Protein AF-A0A3B8I441-F1 (afdb_monomer_lite)

pLDDT: mean 81.87, std 16.79, range [40.25, 98.25]

Foldseek 3Di:
DVVVCVVVLVVVVVPPPDDPVLVVQLVVLLVVLVVQAFDDDDPVVLVVQLVQQLVLCVVLVADPSNLLSVLCVRSPDGVVSLVSSVVRDDSVCSNSSSVVSSVVSVVSVVVVVVVVVVVVVVVVVVVVVVVVVVVVPPDDDPDDPPDDD

Sequence (149 aa):
RHLEQQPERFKKVLKIKMSDAQIDAMTEVLFEKLEQGLVRLSTLDRMDVEEALVDWLYDQEVEEPEDVADNLIDYGFTVEDLEKIASQTPKEHMPGMVQWISQMLTTEKLVGEIEDASSRISNLVLSIKSYTHMDQAPEKVKTDVHTGL

Secondary structure (DSSP, 8-state):
-GGGSHHHHHHHHHH----HHHHHHHHHHHHHHHHH------HHHHHHHHHHHHHHHHHTT-SSHHHHHHHHHHTT--HHHHHHHHTTS-GGGHHHHHHHHHHHHHHHHHHHHHHHHHHHHHHHHHHHHHHHHHTTSPP-------S--

Structure (mmCIF, N/CA/C/O backbone):
data_AF-A0A3B8I441-F1
#
_entry.id   AF-A0A3B8I441-F1
#
loop_
_atom_site.group_PDB
_atom_site.id
_atom_site.type_symbol
_atom_site.label_atom_id
_atom_site.label_alt_id
_atom_site.label_comp_id
_atom_site.label_asym_id
_atom_site.label_entity_id
_atom_site.label_seq_id
_atom_site.pdbx_PDB_ins_code
_atom_site.Cartn_x
_atom_site.Cartn_y
_atom_site.Cartn_z
_atom_site.occupancy
_atom_site.B_iso_or_equiv
_atom_site.auth_seq_id
_atom_site.auth_comp_id
_atom_site.auth_asym_id
_atom_site.auth_atom_id
_atom_site.pdbx_PDB_model_num
ATOM 1 N N . ARG A 1 1 ? -3.530 22.901 -7.008 1.00 47.28 1 ARG A N 1
ATOM 2 C CA . ARG A 1 1 ? -2.325 23.246 -6.212 1.00 47.28 1 ARG A CA 1
ATOM 3 C C . ARG A 1 1 ? -2.106 22.150 -5.171 1.00 47.28 1 ARG A C 1
ATOM 5 O O . ARG A 1 1 ? -2.647 22.227 -4.083 1.00 47.28 1 ARG A O 1
ATOM 12 N N . HIS A 1 2 ? -1.360 21.105 -5.524 1.00 40.25 2 HIS A N 1
ATOM 13 C CA . HIS A 1 2 ? -1.132 19.934 -4.663 1.00 40.25 2 HIS A CA 1
ATOM 14 C C . HIS A 1 2 ? -0.264 20.256 -3.421 1.00 40.25 2 HIS A C 1
ATOM 16 O O . HIS A 1 2 ? -0.384 19.623 -2.379 1.00 40.25 2 HIS A O 1
ATOM 22 N N . LEU A 1 3 ? 0.546 21.320 -3.496 1.00 42.84 3 LEU A N 1
ATOM 23 C CA . LEU A 1 3 ? 1.447 21.757 -2.423 1.00 42.84 3 LEU A CA 1
ATOM 24 C C . LEU A 1 3 ? 0.760 22.477 -1.243 1.00 42.84 3 LEU A C 1
ATOM 26 O O . LEU A 1 3 ? 1.344 22.550 -0.169 1.00 42.84 3 LEU A O 1
ATOM 30 N N . GLU A 1 4 ? -0.465 22.993 -1.397 1.00 47.34 4 GLU A N 1
ATOM 31 C CA . GLU A 1 4 ? -1.150 23.747 -0.324 1.00 47.34 4 GLU A CA 1
ATOM 32 C C . GLU A 1 4 ? -1.794 22.846 0.742 1.00 47.34 4 GLU A C 1
ATOM 34 O O . GLU A 1 4 ? -2.020 23.293 1.862 1.00 47.34 4 GLU A O 1
ATOM 39 N N . GLN A 1 5 ? -2.044 21.570 0.427 1.00 51.41 5 GLN A N 1
ATOM 40 C CA . GLN A 1 5 ? -2.640 20.595 1.356 1.00 51.41 5 GLN A CA 1
ATOM 41 C C . GLN A 1 5 ? -1.595 19.745 2.103 1.00 51.41 5 GLN A C 1
ATOM 43 O O . GLN A 1 5 ? -1.932 19.015 3.037 1.00 51.41 5 GLN A O 1
ATOM 48 N N . GLN A 1 6 ? -0.315 19.873 1.736 1.00 53.84 6 GLN A N 1
ATOM 49 C CA . GLN A 1 6 ? 0.816 19.174 2.360 1.00 53.84 6 GLN A CA 1
ATOM 50 C C . GLN A 1 6 ? 0.911 19.390 3.888 1.00 53.84 6 GLN A C 1
ATOM 52 O O . GLN A 1 6 ? 1.120 18.407 4.600 1.00 53.84 6 GLN A O 1
ATOM 57 N N . PRO A 1 7 ? 0.700 20.606 4.445 1.00 54.25 7 PRO A N 1
ATOM 58 C CA . PRO A 1 7 ? 0.829 20.822 5.889 1.00 54.25 7 PRO A CA 1
ATOM 59 C C . PRO A 1 7 ? -0.246 20.106 6.712 1.00 54.25 7 PRO A C 1
ATOM 61 O O . PRO A 1 7 ? 0.033 19.647 7.817 1.00 54.25 7 PRO A O 1
ATOM 64 N N . GLU A 1 8 ? -1.470 19.998 6.190 1.00 54.97 8 GLU A N 1
ATOM 65 C CA . GLU A 1 8 ? -2.572 19.336 6.896 1.00 54.97 8 GLU A CA 1
ATOM 66 C C . GLU A 1 8 ? -2.450 17.812 6.819 1.00 54.97 8 GLU A C 1
ATOM 68 O O . GLU A 1 8 ? -2.643 17.142 7.833 1.00 54.97 8 GLU A O 1
ATOM 73 N N . ARG A 1 9 ? -2.001 17.264 5.679 1.00 53.56 9 ARG A N 1
ATOM 74 C CA . ARG A 1 9 ? -1.636 15.841 5.574 1.00 53.56 9 ARG A CA 1
ATOM 75 C C . ARG A 1 9 ? -0.487 15.485 6.527 1.00 53.56 9 ARG A C 1
ATOM 77 O O . ARG A 1 9 ? -0.605 14.532 7.291 1.00 53.56 9 ARG A O 1
ATOM 84 N N . PHE A 1 10 ? 0.565 16.306 6.583 1.00 51.31 10 PHE A N 1
ATOM 85 C CA . PHE A 1 10 ? 1.699 16.111 7.495 1.00 51.31 10 PHE A CA 1
ATOM 86 C C . PHE A 1 10 ? 1.301 16.210 8.978 1.00 51.31 10 PHE A C 1
ATOM 88 O O . PHE A 1 10 ? 1.725 15.393 9.793 1.00 51.31 10 PHE A O 1
ATOM 95 N N . LYS A 1 11 ? 0.425 17.157 9.345 1.00 48.91 11 LYS A N 1
ATOM 96 C CA . LYS A 1 11 ? -0.146 17.229 10.703 1.00 48.91 11 LYS A CA 1
ATOM 97 C C . LYS A 1 11 ? -1.017 16.022 11.043 1.00 48.91 11 LYS A C 1
ATOM 99 O O . LYS A 1 11 ? -1.014 15.622 12.203 1.00 48.91 11 LYS A O 1
ATOM 104 N N . LYS A 1 12 ? -1.783 15.476 10.088 1.00 56.69 12 LYS A N 1
ATOM 105 C CA . LYS A 1 12 ? -2.616 14.277 10.293 1.00 56.69 12 LYS A CA 1
ATOM 106 C C . LYS A 1 12 ? -1.713 13.083 10.620 1.00 56.69 12 LYS A C 1
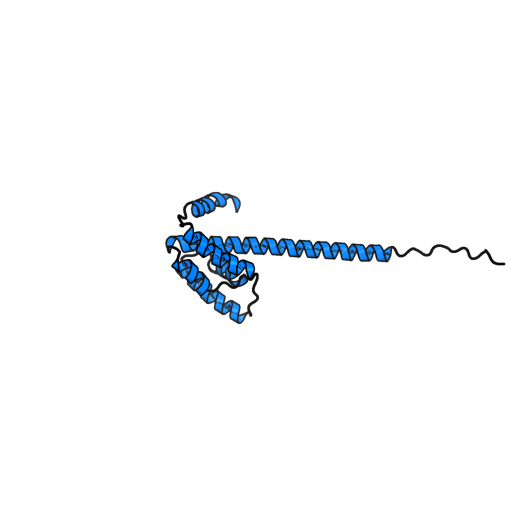ATOM 108 O O . LYS A 1 12 ? -1.945 12.440 11.633 1.00 56.69 12 LYS A O 1
ATOM 113 N N . VAL A 1 13 ? -0.613 12.905 9.879 1.00 55.91 13 VAL A N 1
ATOM 114 C CA . VAL A 1 13 ? 0.405 11.863 10.126 1.00 55.91 13 VAL A CA 1
ATOM 115 C C . VAL A 1 13 ? 1.126 12.050 11.469 1.00 55.91 13 VAL A C 1
ATOM 117 O O . VAL A 1 13 ? 1.179 11.118 12.258 1.00 55.91 13 VAL A O 1
ATOM 120 N N . LEU A 1 14 ? 1.600 13.258 11.804 1.00 54.53 14 LEU A N 1
ATOM 121 C CA . LEU A 1 14 ? 2.260 13.528 13.098 1.00 54.53 14 LEU A CA 1
ATOM 122 C C . LEU A 1 14 ? 1.340 13.376 14.323 1.00 54.53 14 LEU A C 1
ATOM 124 O O . LEU A 1 14 ? 1.822 13.274 15.451 1.00 54.53 14 LEU A O 1
ATOM 128 N N . LYS A 1 15 ? 0.017 13.430 14.127 1.00 54.03 15 LYS A N 1
ATOM 129 C CA . LYS A 1 15 ? -0.981 13.243 15.189 1.00 54.03 15 LYS A CA 1
ATOM 130 C C . LYS A 1 15 ? -1.391 11.786 15.382 1.00 54.03 15 LYS A C 1
ATOM 132 O O . LYS A 1 15 ? -2.028 11.504 16.397 1.00 54.03 15 LYS A O 1
ATOM 137 N N . ILE A 1 16 ? -1.045 10.890 14.457 1.00 62.91 16 ILE A N 1
ATOM 138 C CA . ILE A 1 16 ? -1.251 9.454 14.634 1.00 62.91 16 ILE A CA 1
ATOM 139 C C . ILE A 1 16 ? -0.294 9.004 15.741 1.00 62.91 16 ILE A C 1
ATOM 141 O O . ILE A 1 16 ? 0.918 8.924 15.555 1.00 62.91 16 ILE A O 1
ATOM 145 N N . LYS A 1 17 ? -0.841 8.774 16.937 1.00 60.78 17 LYS A N 1
ATOM 146 C CA . LYS A 1 17 ? -0.096 8.220 18.068 1.00 60.78 17 LYS A CA 1
ATOM 147 C C . LYS A 1 17 ? -0.108 6.704 17.960 1.00 60.78 17 LYS A C 1
ATOM 149 O O . LYS A 1 17 ? -0.857 6.036 18.663 1.00 60.78 17 LYS A O 1
ATOM 154 N N . MET A 1 18 ? 0.732 6.180 17.082 1.00 66.19 18 MET A N 1
ATOM 155 C CA . MET A 1 18 ? 1.036 4.756 17.068 1.00 66.19 18 MET A CA 1
ATOM 156 C C . MET A 1 18 ? 2.206 4.454 17.996 1.00 66.19 18 MET A C 1
ATOM 158 O O . MET A 1 18 ? 3.118 5.269 18.141 1.00 66.19 18 MET A O 1
ATOM 162 N N . SER A 1 19 ? 2.167 3.297 18.649 1.00 74.50 19 SER A N 1
ATOM 163 C CA . SER A 1 19 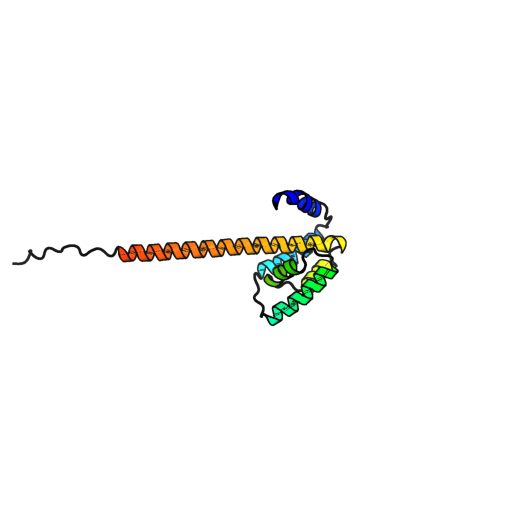? 3.337 2.772 19.346 1.00 74.50 19 SER A CA 1
ATOM 164 C C . SER A 1 19 ? 4.336 2.200 18.340 1.00 74.50 19 SER A C 1
ATOM 166 O O . SER A 1 19 ? 3.949 1.761 17.257 1.00 74.50 19 SER A O 1
ATOM 168 N N . ASP A 1 20 ? 5.613 2.162 18.716 1.00 74.38 20 ASP A N 1
ATOM 169 C CA . ASP A 1 20 ? 6.683 1.610 17.873 1.00 74.38 20 ASP A CA 1
ATOM 170 C C . ASP A 1 20 ? 6.354 0.182 17.406 1.00 74.38 20 ASP A C 1
ATOM 172 O O . ASP A 1 20 ? 6.484 -0.124 16.230 1.00 74.38 20 ASP A O 1
ATOM 176 N N . ALA A 1 21 ? 5.773 -0.647 18.280 1.00 73.19 21 ALA A N 1
ATOM 177 C CA . ALA A 1 21 ? 5.349 -2.004 17.931 1.00 73.19 21 ALA A CA 1
ATOM 178 C C . ALA A 1 21 ? 4.294 -2.051 16.806 1.00 73.19 21 ALA A C 1
ATOM 180 O O . ALA A 1 21 ? 4.279 -2.985 16.009 1.00 73.19 21 ALA A O 1
ATOM 181 N N . GLN A 1 22 ? 3.410 -1.053 16.728 1.00 73.25 22 GLN A N 1
ATOM 182 C CA . GLN A 1 22 ? 2.403 -0.967 15.665 1.00 73.25 22 GLN A CA 1
ATOM 183 C C . GLN A 1 22 ? 3.027 -0.527 14.341 1.00 73.25 22 GLN A C 1
ATOM 185 O O . GLN A 1 22 ? 2.605 -0.976 13.278 1.00 73.25 22 GLN A O 1
ATOM 190 N N . ILE A 1 23 ? 4.04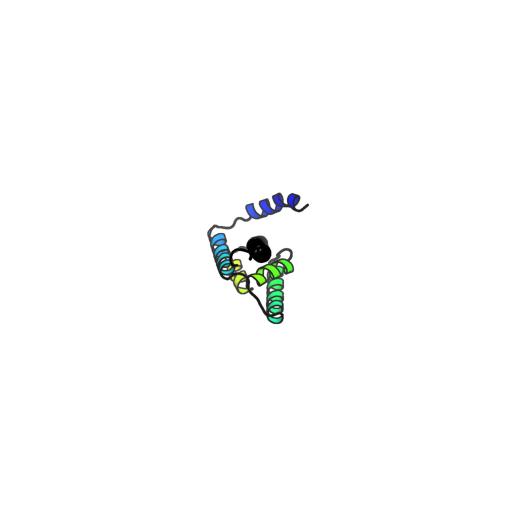0 0.340 14.406 1.00 79.00 23 ILE A N 1
ATOM 191 C CA . ILE A 1 23 ? 4.822 0.751 13.238 1.00 79.00 23 ILE A CA 1
ATOM 192 C C . ILE A 1 23 ? 5.645 -0.436 12.726 1.00 79.00 23 ILE A C 1
ATOM 194 O O . ILE A 1 23 ? 5.648 -0.699 11.525 1.00 79.00 23 ILE A O 1
ATOM 198 N N . ASP A 1 24 ? 6.278 -1.191 13.620 1.00 78.56 24 ASP A N 1
ATOM 199 C CA . ASP A 1 24 ? 7.087 -2.361 13.272 1.00 78.56 24 ASP A CA 1
ATOM 200 C C . ASP A 1 24 ? 6.236 -3.438 12.590 1.00 78.56 24 ASP A C 1
ATOM 202 O O . ASP A 1 24 ? 6.569 -3.888 11.499 1.00 78.56 24 ASP A O 1
ATOM 206 N N . ALA A 1 25 ? 5.079 -3.781 13.161 1.00 78.50 25 ALA A N 1
ATOM 207 C CA . ALA A 1 25 ? 4.176 -4.773 12.576 1.00 78.50 25 ALA A CA 1
ATOM 208 C C . ALA A 1 25 ? 3.659 -4.381 11.181 1.00 78.50 25 ALA A C 1
ATOM 210 O O . ALA A 1 25 ? 3.525 -5.221 10.291 1.00 78.50 25 ALA A O 1
ATOM 211 N N . MET A 1 26 ? 3.360 -3.097 10.985 1.00 83.75 26 MET A N 1
ATOM 212 C CA . MET A 1 26 ? 2.935 -2.560 9.694 1.00 83.75 26 MET A CA 1
ATOM 213 C C . MET A 1 26 ? 4.084 -2.577 8.677 1.00 83.75 26 MET A C 1
ATOM 215 O O . MET A 1 26 ? 3.891 -2.971 7.527 1.00 83.75 26 MET A O 1
ATOM 219 N N . THR A 1 27 ? 5.274 -2.132 9.087 1.00 85.19 27 THR A N 1
ATOM 220 C CA . THR A 1 27 ? 6.447 -2.084 8.207 1.00 85.19 27 THR A CA 1
ATOM 221 C C . THR A 1 27 ? 6.941 -3.475 7.836 1.00 85.19 27 THR A C 1
ATOM 223 O O . THR A 1 27 ? 7.393 -3.650 6.712 1.00 85.19 27 THR A O 1
ATOM 226 N N . GLU A 1 28 ? 6.774 -4.475 8.703 1.00 88.19 28 GLU A N 1
ATOM 227 C CA . GLU A 1 28 ? 7.047 -5.881 8.389 1.00 88.19 28 GLU A CA 1
ATOM 228 C C . GLU A 1 28 ? 6.237 -6.350 7.172 1.00 88.19 28 GLU A C 1
ATOM 230 O O . GLU A 1 28 ? 6.818 -6.828 6.200 1.00 88.19 28 GLU A O 1
ATOM 235 N N . VAL A 1 29 ? 4.913 -6.142 7.176 1.00 90.25 29 VAL A N 1
ATOM 236 C CA . VAL A 1 29 ? 4.048 -6.519 6.040 1.00 90.25 29 VAL A CA 1
ATOM 237 C C . VAL A 1 29 ? 4.382 -5.697 4.795 1.00 90.25 29 VAL A C 1
ATOM 239 O O . VAL A 1 29 ? 4.463 -6.243 3.697 1.00 90.25 29 VAL A O 1
ATOM 242 N N . LEU A 1 30 ? 4.610 -4.388 4.947 1.00 89.31 30 LEU A N 1
ATOM 243 C CA . LEU A 1 30 ? 4.986 -3.526 3.825 1.00 89.31 30 LEU A CA 1
ATOM 244 C C . LEU A 1 30 ? 6.293 -3.991 3.171 1.00 89.31 30 LEU A C 1
ATOM 246 O O . LEU A 1 30 ? 6.349 -4.100 1.949 1.00 89.31 30 LEU A O 1
ATOM 250 N N . PHE A 1 31 ? 7.336 -4.263 3.957 1.00 88.50 31 PHE A N 1
ATOM 251 C CA . PHE A 1 31 ? 8.625 -4.691 3.420 1.00 88.50 31 PHE A CA 1
ATOM 252 C C . PHE A 1 31 ? 8.551 -6.074 2.788 1.00 88.50 31 PHE A C 1
ATOM 254 O O . PHE A 1 31 ? 9.117 -6.255 1.716 1.00 88.50 31 PHE A O 1
ATOM 261 N N . GLU A 1 32 ? 7.789 -7.006 3.365 1.00 92.50 32 GLU A N 1
ATOM 262 C CA . GLU A 1 32 ? 7.533 -8.304 2.735 1.00 92.50 32 GLU A CA 1
ATOM 263 C C . GLU A 1 32 ? 6.939 -8.136 1.324 1.00 92.50 32 GLU A C 1
ATOM 265 O O . GLU A 1 32 ? 7.402 -8.763 0.370 1.00 92.50 32 GLU A O 1
ATOM 270 N N . LYS A 1 33 ? 5.953 -7.245 1.161 1.00 92.75 33 LYS A N 1
ATOM 271 C CA . LYS A 1 33 ? 5.318 -6.975 -0.141 1.00 92.75 33 LYS A CA 1
ATOM 272 C C . LYS A 1 33 ? 6.234 -6.215 -1.103 1.00 92.75 33 LYS A C 1
ATOM 274 O O . LYS A 1 33 ? 6.255 -6.516 -2.294 1.00 92.75 33 LYS A O 1
ATOM 279 N N . LEU A 1 34 ? 7.031 -5.269 -0.605 1.00 90.06 34 LEU A N 1
ATOM 280 C CA . LEU A 1 34 ? 8.028 -4.558 -1.415 1.00 90.06 34 LEU A CA 1
ATOM 281 C C . LEU A 1 34 ? 9.128 -5.501 -1.926 1.00 90.06 34 LEU A C 1
ATOM 283 O O . LEU A 1 34 ? 9.525 -5.395 -3.084 1.00 90.06 34 LEU A O 1
ATOM 287 N N . GLU A 1 35 ? 9.582 -6.452 -1.105 1.00 90.56 35 GLU A N 1
ATOM 288 C CA . GLU A 1 35 ? 10.569 -7.467 -1.502 1.00 90.56 35 GLU A CA 1
ATOM 289 C C . GLU A 1 35 ? 10.018 -8.450 -2.546 1.00 90.56 35 GLU A C 1
ATOM 291 O O . GLU A 1 35 ? 10.763 -8.900 -3.420 1.00 90.56 35 GLU A O 1
ATOM 296 N N . GLN A 1 36 ? 8.720 -8.769 -2.490 1.00 91.06 36 GLN A N 1
ATOM 297 C CA . GLN A 1 36 ? 8.039 -9.557 -3.527 1.00 91.06 36 GLN A CA 1
ATOM 298 C C . GLN A 1 36 ? 7.933 -8.790 -4.855 1.00 91.06 36 GLN A C 1
ATOM 300 O O . GLN A 1 36 ? 8.010 -9.399 -5.927 1.00 91.06 36 GLN A O 1
ATOM 305 N N . GLY A 1 37 ? 7.808 -7.463 -4.785 1.00 89.00 37 GLY A N 1
ATOM 306 C CA . GLY A 1 37 ? 7.714 -6.576 -5.938 1.00 89.00 37 GLY A CA 1
ATOM 307 C C . GLY A 1 37 ? 6.352 -6.631 -6.635 1.00 89.00 37 GLY A C 1
ATOM 308 O O . GLY A 1 37 ? 5.362 -7.122 -6.098 1.00 89.00 37 GLY A O 1
ATOM 309 N N . LEU A 1 38 ? 6.300 -6.093 -7.857 1.00 92.31 38 LEU A N 1
ATOM 310 C CA . LEU A 1 38 ? 5.055 -6.001 -8.620 1.00 92.31 38 LEU A CA 1
ATOM 311 C C . LEU A 1 38 ? 4.533 -7.381 -9.043 1.00 92.31 38 LEU A C 1
ATOM 313 O O . LEU A 1 38 ? 5.251 -8.179 -9.654 1.00 92.31 38 LEU A O 1
ATOM 317 N N . VAL A 1 39 ? 3.243 -7.617 -8.813 1.00 93.50 39 VAL A N 1
ATOM 318 C CA . VAL A 1 39 ? 2.547 -8.860 -9.158 1.00 93.50 39 VAL A CA 1
ATOM 319 C C . VAL A 1 39 ? 1.684 -8.658 -10.405 1.00 93.50 39 VAL A C 1
ATOM 321 O O . VAL A 1 39 ? 1.112 -7.596 -10.640 1.00 93.50 39 VAL A O 1
ATOM 324 N N . ARG A 1 40 ? 1.572 -9.697 -11.243 1.00 92.44 40 ARG A N 1
ATOM 325 C CA . ARG A 1 40 ? 0.626 -9.728 -12.369 1.00 92.44 40 ARG A CA 1
ATOM 326 C C . ARG A 1 40 ? -0.433 -10.795 -12.148 1.00 92.44 40 ARG A C 1
ATOM 328 O O . ARG A 1 40 ? -0.155 -11.981 -12.304 1.00 92.44 40 ARG A O 1
ATOM 335 N N . LEU A 1 41 ? -1.644 -10.349 -11.842 1.00 92.62 41 LEU A N 1
ATOM 336 C CA . LEU A 1 41 ? -2.835 -11.190 -11.777 1.00 92.62 41 LEU A CA 1
ATOM 337 C C . LEU A 1 41 ? -3.498 -11.315 -13.154 1.00 92.62 41 LEU A C 1
ATOM 339 O O . LEU A 1 41 ? -3.294 -10.478 -14.040 1.00 92.62 41 LEU A O 1
ATOM 343 N N . SER A 1 42 ? -4.300 -12.366 -13.339 1.00 96.19 42 SER A N 1
ATOM 344 C CA . SER A 1 42 ? -5.216 -12.417 -14.479 1.00 96.19 42 SER A CA 1
ATOM 345 C C . SER A 1 42 ? -6.307 -11.352 -14.320 1.00 96.19 42 SER A C 1
ATOM 347 O O . SER A 1 42 ? -6.547 -10.862 -13.220 1.00 96.19 42 SER A O 1
ATOM 349 N N . THR A 1 43 ? -6.983 -10.974 -15.409 1.00 95.44 43 THR A N 1
ATOM 350 C CA . THR A 1 43 ? -8.066 -9.977 -15.337 1.00 95.44 43 THR A CA 1
ATOM 351 C C . THR A 1 43 ? -9.180 -10.405 -14.384 1.00 95.44 43 THR A C 1
ATOM 353 O O . THR A 1 43 ? -9.690 -9.565 -13.659 1.00 95.44 43 THR A O 1
ATOM 356 N N . LEU A 1 44 ? -9.533 -11.695 -14.374 1.00 95.81 44 LEU A N 1
ATOM 357 C CA . LEU A 1 44 ? -10.586 -12.209 -13.502 1.00 95.81 44 LEU A CA 1
ATOM 358 C C . LEU A 1 44 ? -10.143 -12.175 -12.035 1.00 95.81 44 LEU A C 1
ATOM 360 O O . LEU A 1 44 ? -10.838 -11.592 -11.214 1.00 95.81 44 LEU A O 1
ATOM 364 N N . ASP A 1 45 ? -8.949 -12.698 -11.736 1.00 94.81 45 ASP A N 1
ATOM 365 C CA . ASP A 1 45 ? -8.430 -12.705 -10.361 1.00 94.81 45 ASP A CA 1
ATOM 366 C C . ASP A 1 45 ? -8.233 -11.279 -9.827 1.00 94.81 45 ASP A C 1
ATOM 368 O O . ASP A 1 45 ? -8.458 -11.020 -8.650 1.00 94.81 45 ASP A O 1
ATOM 372 N N . ARG A 1 46 ? -7.825 -10.334 -10.690 1.00 95.38 46 ARG A N 1
ATOM 373 C CA . ARG A 1 46 ? -7.702 -8.920 -10.316 1.00 95.38 46 ARG A CA 1
ATOM 374 C C . ARG A 1 46 ? -9.047 -8.346 -9.884 1.00 95.38 46 ARG A C 1
ATOM 376 O O . ARG A 1 46 ? -9.085 -7.712 -8.843 1.00 95.38 46 ARG A O 1
ATOM 383 N N . MET A 1 47 ? -10.113 -8.587 -10.650 1.00 96.00 47 MET A N 1
ATOM 384 C CA . MET A 1 47 ? -11.454 -8.089 -10.324 1.00 96.00 47 MET A CA 1
ATOM 385 C C . MET A 1 47 ? -11.968 -8.655 -8.996 1.00 96.00 47 MET A C 1
ATOM 387 O O . MET A 1 47 ? -12.491 -7.900 -8.184 1.00 96.00 47 MET A O 1
ATOM 391 N N . ASP A 1 48 ? -11.776 -9.956 -8.758 1.00 96.06 48 ASP A N 1
ATOM 392 C CA . ASP A 1 48 ? -12.222 -10.606 -7.520 1.00 96.06 48 ASP A CA 1
ATOM 393 C C . ASP A 1 48 ? -11.495 -10.032 -6.287 1.00 96.06 48 ASP A C 1
ATOM 395 O O . ASP A 1 48 ? -12.109 -9.774 -5.250 1.00 96.06 48 ASP A O 1
ATOM 399 N N . VAL A 1 49 ? -10.180 -9.805 -6.394 1.00 96.50 49 VAL A N 1
ATOM 400 C CA . VAL A 1 49 ? -9.381 -9.201 -5.312 1.00 96.50 49 VAL A CA 1
ATOM 401 C C . VAL A 1 49 ? -9.723 -7.721 -5.128 1.00 96.50 49 VAL A C 1
ATOM 403 O O . VAL A 1 49 ? -9.784 -7.248 -3.996 1.00 96.50 49 VAL A O 1
ATOM 406 N N . GLU A 1 50 ? -9.954 -6.994 -6.220 1.00 97.00 50 GLU A N 1
ATOM 407 C CA . GLU A 1 50 ? -10.338 -5.582 -6.199 1.00 97.00 50 GLU A CA 1
ATOM 408 C C . GLU A 1 50 ? -11.654 -5.367 -5.461 1.00 97.00 50 GLU A C 1
ATOM 410 O O . GLU A 1 50 ? -11.691 -4.556 -4.541 1.00 97.00 50 GLU A O 1
ATOM 415 N N . GLU A 1 51 ? -12.694 -6.136 -5.785 1.00 97.50 51 GLU A N 1
ATOM 416 C CA . GLU A 1 51 ? -13.990 -6.053 -5.103 1.00 97.50 51 GLU A CA 1
ATOM 417 C C . GLU A 1 51 ? -13.834 -6.285 -3.592 1.00 97.50 51 GLU A C 1
ATOM 419 O O . GLU A 1 51 ? -14.266 -5.462 -2.784 1.00 97.50 51 GLU A O 1
ATOM 424 N N . ALA A 1 52 ? -13.116 -7.343 -3.203 1.00 98.00 52 ALA A N 1
ATOM 425 C CA . ALA A 1 52 ? -12.892 -7.671 -1.797 1.00 98.00 52 ALA A CA 1
ATOM 426 C C . ALA A 1 52 ? -12.100 -6.588 -1.041 1.00 98.00 52 ALA A C 1
ATOM 428 O O . ALA A 1 52 ? -12.414 -6.268 0.109 1.00 98.00 52 ALA A O 1
ATOM 429 N N . LEU A 1 53 ? -11.066 -6.019 -1.668 1.00 98.00 53 LEU A N 1
ATOM 430 C CA . LEU A 1 53 ? -10.270 -4.951 -1.067 1.00 98.00 53 LEU A CA 1
ATOM 431 C C . LEU A 1 53 ? -11.065 -3.654 -0.953 1.00 98.00 53 LEU A C 1
ATOM 433 O O . LEU A 1 53 ? -11.017 -3.024 0.100 1.00 98.00 53 LEU A O 1
ATOM 437 N N . VAL A 1 54 ? -11.796 -3.256 -1.994 1.00 98.25 54 VAL A N 1
ATOM 438 C CA . VAL A 1 54 ? -12.607 -2.031 -1.978 1.00 98.25 54 VAL A CA 1
ATOM 439 C C . VAL A 1 54 ? -13.656 -2.098 -0.874 1.00 98.25 54 VAL A C 1
ATOM 441 O O . VAL A 1 54 ? -13.756 -1.154 -0.087 1.00 98.25 54 VAL A O 1
ATOM 444 N N . ASP A 1 55 ? -14.364 -3.221 -0.751 1.00 98.06 55 ASP A N 1
ATOM 445 C CA . ASP A 1 55 ? -15.353 -3.433 0.310 1.00 98.06 55 ASP A CA 1
ATOM 446 C C . ASP A 1 55 ? -14.716 -3.312 1.701 1.00 98.06 55 ASP A C 1
ATOM 448 O O . ASP A 1 55 ? -15.204 -2.577 2.566 1.00 98.06 55 ASP A O 1
ATOM 452 N N . TRP A 1 56 ? -13.570 -3.966 1.911 1.00 97.88 56 TRP A N 1
ATOM 453 C CA . TRP A 1 56 ? -12.857 -3.897 3.186 1.00 97.88 56 TRP A CA 1
ATOM 454 C C . TRP A 1 56 ? -12.388 -2.474 3.514 1.00 97.88 56 TRP A C 1
ATOM 456 O O . TRP A 1 56 ? -12.538 -2.002 4.643 1.00 97.88 56 TRP A O 1
ATOM 466 N N . LEU A 1 57 ? -11.828 -1.766 2.532 1.00 97.56 57 LEU A N 1
ATOM 467 C CA . LEU A 1 57 ? -11.335 -0.396 2.681 1.00 97.56 57 LEU A CA 1
ATOM 468 C C . LEU A 1 57 ? -12.471 0.585 2.985 1.00 97.56 57 LEU A C 1
ATOM 470 O O . LEU A 1 57 ? -12.293 1.496 3.801 1.00 97.56 57 LEU A O 1
ATOM 474 N N . TYR A 1 58 ? -13.642 0.371 2.385 1.00 97.00 58 TYR A N 1
ATOM 475 C CA . TYR A 1 58 ? -14.847 1.140 2.668 1.00 97.00 58 TYR A CA 1
ATOM 476 C C . TYR A 1 58 ? -15.294 0.969 4.127 1.00 97.00 58 TYR A C 1
ATOM 478 O O . TYR A 1 58 ? -15.527 1.960 4.823 1.00 97.00 58 TYR A O 1
ATOM 486 N N . ASP A 1 59 ? -15.316 -0.267 4.634 1.00 96.06 59 ASP A N 1
ATOM 487 C CA . ASP A 1 59 ? -15.652 -0.581 6.034 1.00 96.06 59 ASP A CA 1
ATOM 488 C C . ASP A 1 59 ? -14.667 0.018 7.057 1.00 96.06 59 ASP A C 1
ATOM 490 O O . ASP A 1 59 ? -15.021 0.267 8.223 1.00 96.06 59 ASP A O 1
ATOM 494 N N . GLN A 1 60 ? -13.425 0.260 6.627 1.00 94.81 60 GLN A N 1
ATOM 495 C CA . GLN A 1 60 ? -12.403 0.954 7.408 1.00 94.81 60 GLN A CA 1
ATOM 496 C C . GLN A 1 60 ? -12.416 2.477 7.244 1.00 94.81 60 GLN A C 1
ATOM 498 O O . GLN A 1 60 ? -11.556 3.123 7.833 1.00 94.81 60 GLN A O 1
ATOM 503 N N . GLU A 1 61 ? -13.368 3.058 6.507 1.00 95.06 61 GLU A N 1
ATOM 504 C CA . GLU A 1 61 ? -13.484 4.507 6.260 1.00 95.06 61 GLU A CA 1
ATOM 505 C C . GLU A 1 61 ? -12.255 5.113 5.546 1.00 95.06 61 GLU A C 1
ATOM 507 O O . GLU A 1 61 ? -11.858 6.256 5.802 1.00 95.06 61 GLU A O 1
ATOM 512 N N . VAL A 1 62 ? -11.624 4.349 4.651 1.00 93.75 62 VAL A N 1
ATOM 513 C CA . VAL A 1 62 ? -10.500 4.820 3.829 1.00 93.75 62 VAL A CA 1
ATOM 514 C C . VAL A 1 62 ? -11.013 5.777 2.745 1.00 93.75 62 VAL A C 1
ATOM 516 O O . VAL A 1 62 ? -12.006 5.512 2.074 1.00 93.75 62 VAL A O 1
ATOM 519 N N . GLU A 1 63 ? -10.336 6.915 2.576 1.00 91.75 63 GLU A N 1
ATOM 520 C CA . GLU A 1 63 ? -10.604 7.848 1.473 1.00 91.75 63 GLU A CA 1
ATOM 521 C C . GLU A 1 63 ? -10.133 7.228 0.144 1.00 91.75 63 GLU A C 1
ATOM 523 O O . GLU A 1 63 ? -9.040 6.668 0.113 1.00 91.75 63 GLU A O 1
ATOM 528 N N . GLU A 1 64 ? -10.917 7.370 -0.932 1.00 94.38 64 GLU A N 1
ATOM 529 C CA . GLU A 1 64 ? -10.585 6.866 -2.284 1.00 94.38 64 GLU A CA 1
ATOM 530 C C . GLU A 1 64 ? -10.233 5.356 -2.291 1.00 94.38 64 GLU A C 1
ATOM 532 O O . GLU A 1 64 ? -9.135 4.974 -2.704 1.00 94.38 64 GLU A O 1
ATOM 537 N N . PRO A 1 65 ? -11.126 4.478 -1.782 1.00 96.25 65 PRO A N 1
ATOM 538 C CA . PRO A 1 65 ? -10.822 3.060 -1.589 1.00 96.25 65 PRO A CA 1
ATOM 539 C C . PRO A 1 65 ? -10.495 2.329 -2.897 1.00 96.25 65 PRO A C 1
ATOM 541 O O . PRO A 1 65 ? -9.676 1.417 -2.871 1.00 96.25 65 PRO A O 1
ATOM 544 N N . GLU A 1 66 ? -11.066 2.744 -4.028 1.00 96.56 66 GLU A N 1
ATOM 545 C CA . GLU A 1 66 ? -10.795 2.169 -5.350 1.00 96.56 66 GLU A CA 1
ATOM 546 C C . GLU A 1 66 ? -9.344 2.413 -5.788 1.00 96.56 66 GLU A C 1
ATOM 548 O O . GLU A 1 66 ? -8.618 1.467 -6.088 1.00 96.56 66 GLU A O 1
ATOM 553 N N . ASP A 1 67 ? -8.878 3.665 -5.726 1.00 95.56 67 ASP A N 1
ATOM 554 C CA . ASP A 1 67 ? -7.500 4.028 -6.089 1.00 95.56 67 ASP A CA 1
ATOM 555 C C . ASP A 1 67 ? -6.477 3.364 -5.149 1.00 95.56 67 ASP A C 1
ATOM 557 O O . ASP A 1 67 ? -5.379 2.961 -5.550 1.00 95.56 67 ASP A O 1
ATOM 561 N N . VAL A 1 68 ? -6.832 3.240 -3.866 1.00 96.56 68 VAL A N 1
ATOM 562 C CA . VAL A 1 68 ? -6.001 2.560 -2.870 1.00 96.56 68 VAL A CA 1
ATOM 563 C C . VAL A 1 68 ? -5.944 1.056 -3.134 1.00 96.56 68 VAL A C 1
ATOM 565 O O . VAL A 1 68 ? -4.848 0.495 -3.095 1.00 96.56 68 VAL A O 1
ATOM 568 N N . ALA A 1 69 ? -7.076 0.410 -3.421 1.00 97.19 69 ALA A N 1
ATOM 569 C CA . ALA A 1 69 ? -7.125 -1.009 -3.766 1.00 97.19 69 ALA A CA 1
ATOM 570 C C . ALA A 1 69 ? -6.259 -1.303 -4.993 1.00 97.19 69 ALA A C 1
ATOM 572 O O . ALA A 1 69 ? -5.434 -2.214 -4.949 1.00 97.19 69 ALA A O 1
ATOM 573 N N . ASP A 1 70 ? -6.355 -0.483 -6.039 1.00 95.25 70 ASP A N 1
ATOM 574 C CA . ASP A 1 70 ? -5.566 -0.644 -7.261 1.00 95.25 70 ASP A CA 1
ATOM 575 C C . ASP A 1 70 ? -4.052 -0.658 -6.988 1.00 95.25 70 ASP A C 1
ATOM 577 O O . ASP A 1 70 ? -3.320 -1.519 -7.490 1.00 95.25 70 ASP A O 1
ATOM 581 N N . ASN A 1 71 ? -3.579 0.253 -6.132 1.00 94.94 71 ASN A N 1
ATOM 582 C CA . ASN A 1 71 ? -2.179 0.295 -5.709 1.00 94.94 71 ASN A CA 1
ATOM 583 C C . ASN A 1 71 ? -1.773 -0.922 -4.868 1.00 94.94 71 ASN A C 1
ATOM 585 O O . ASN A 1 71 ? -0.659 -1.423 -5.006 1.00 94.94 71 ASN A O 1
ATOM 589 N N . LEU A 1 72 ? -2.650 -1.385 -3.978 1.00 96.75 72 LEU A N 1
ATOM 590 C CA . LEU A 1 72 ? -2.406 -2.548 -3.123 1.00 96.75 72 LEU A CA 1
ATOM 591 C C . LEU A 1 72 ? -2.300 -3.839 -3.955 1.00 96.75 72 LEU A C 1
ATOM 593 O O . LEU A 1 72 ? -1.384 -4.640 -3.744 1.00 96.75 72 LEU A O 1
ATOM 597 N N . ILE A 1 73 ? -3.176 -4.011 -4.947 1.00 96.94 73 ILE A N 1
ATOM 598 C CA . ILE A 1 73 ? -3.198 -5.179 -5.842 1.00 96.94 73 ILE A CA 1
ATOM 599 C C . ILE A 1 73 ? -1.917 -5.287 -6.662 1.00 96.94 73 ILE A C 1
ATOM 601 O O . ILE A 1 73 ? -1.399 -6.390 -6.847 1.00 96.94 73 ILE A O 1
ATOM 605 N N . ASP A 1 74 ? -1.380 -4.159 -7.131 1.00 95.62 74 ASP A N 1
ATOM 606 C CA . ASP A 1 74 ? -0.133 -4.134 -7.901 1.00 95.62 74 ASP A CA 1
ATOM 607 C C . ASP A 1 74 ? 1.046 -4.753 -7.122 1.00 95.62 74 ASP A C 1
ATOM 609 O O . ASP A 1 74 ? 1.962 -5.293 -7.741 1.00 95.62 74 ASP A O 1
ATOM 613 N N . TYR A 1 75 ? 0.995 -4.751 -5.785 1.00 96.31 75 TYR A N 1
ATOM 614 C CA . TYR A 1 75 ? 1.973 -5.384 -4.887 1.00 96.31 75 TYR A CA 1
ATOM 615 C C . TYR A 1 75 ? 1.457 -6.671 -4.225 1.00 96.31 75 TYR A C 1
ATOM 617 O O . TYR A 1 75 ? 2.063 -7.180 -3.284 1.00 96.31 75 TYR A O 1
ATOM 625 N N . GLY A 1 76 ? 0.333 -7.214 -4.695 1.00 95.88 76 GLY A N 1
ATOM 626 C CA . GLY A 1 76 ? -0.215 -8.479 -4.210 1.00 95.88 76 GLY A CA 1
ATOM 627 C C . GLY A 1 76 ? -0.725 -8.437 -2.770 1.00 95.88 76 GLY A C 1
ATOM 628 O O . GLY A 1 76 ? -0.684 -9.461 -2.087 1.00 95.88 76 GLY A O 1
ATOM 629 N N . PHE A 1 77 ? -1.165 -7.278 -2.277 1.00 96.94 77 PHE A N 1
ATOM 630 C CA . PHE A 1 77 ? -1.891 -7.214 -1.009 1.00 96.94 77 PHE A CA 1
ATOM 631 C C . PHE A 1 77 ? -3.244 -7.918 -1.119 1.00 96.94 77 PHE A C 1
ATOM 633 O O . PHE A 1 77 ? -3.922 -7.860 -2.143 1.00 96.94 77 PHE A O 1
ATOM 640 N N . THR A 1 78 ? -3.628 -8.555 -0.023 1.00 96.06 78 THR A N 1
ATOM 641 C CA . THR A 1 78 ? -4.902 -9.249 0.160 1.00 96.06 78 THR A CA 1
ATOM 642 C C . THR A 1 78 ? -5.644 -8.676 1.364 1.00 96.06 78 THR A C 1
ATOM 644 O O . THR A 1 78 ? -5.065 -7.942 2.172 1.00 96.06 78 THR A O 1
ATOM 647 N N . VAL A 1 79 ? -6.927 -9.014 1.508 1.00 96.75 79 VAL A N 1
ATOM 648 C CA . VAL A 1 79 ? -7.705 -8.626 2.694 1.00 96.75 79 VAL A CA 1
ATOM 649 C C . VAL A 1 79 ? -7.065 -9.202 3.958 1.00 96.75 79 VAL A C 1
ATOM 651 O O . VAL A 1 79 ? -6.966 -8.509 4.965 1.00 96.75 79 VAL A O 1
ATOM 654 N N . GLU A 1 80 ? -6.529 -10.418 3.894 1.00 95.88 80 GLU A N 1
ATOM 655 C CA . GLU A 1 80 ? -5.847 -11.084 5.003 1.00 95.88 80 GLU A CA 1
ATOM 656 C C . GLU A 1 80 ? -4.607 -10.309 5.480 1.00 95.88 80 GLU A C 1
ATOM 658 O O . GLU A 1 80 ? -4.357 -10.203 6.686 1.00 95.88 80 GLU A O 1
ATOM 663 N N . ASP A 1 81 ? -3.843 -9.717 4.555 1.00 94.75 81 ASP A N 1
ATOM 664 C CA . ASP A 1 81 ? -2.707 -8.852 4.900 1.00 94.75 81 ASP A CA 1
ATOM 665 C C . ASP A 1 81 ? -3.179 -7.602 5.656 1.00 94.75 81 ASP A C 1
ATOM 667 O O . ASP A 1 81 ? -2.585 -7.203 6.664 1.00 94.75 81 ASP A O 1
ATOM 671 N N . LEU A 1 82 ? -4.277 -6.996 5.196 1.00 94.94 82 LEU A N 1
ATOM 672 C CA . LEU A 1 82 ? -4.868 -5.820 5.830 1.00 94.94 82 LEU A CA 1
ATOM 673 C C . LEU A 1 82 ? -5.486 -6.149 7.195 1.00 94.94 82 LEU A C 1
ATOM 675 O O . LEU A 1 82 ? -5.359 -5.359 8.130 1.00 94.94 82 LEU A O 1
ATOM 679 N N . GLU A 1 83 ? -6.075 -7.332 7.364 1.00 94.50 83 GLU A N 1
ATOM 680 C CA . GLU A 1 83 ? -6.571 -7.821 8.652 1.00 94.50 83 GLU A CA 1
ATOM 681 C C . GLU A 1 83 ? -5.438 -8.064 9.657 1.00 94.50 83 GLU A C 1
ATOM 683 O O . GLU A 1 83 ? -5.568 -7.710 10.835 1.00 94.50 83 GLU A O 1
ATOM 688 N N . LYS A 1 84 ? -4.291 -8.596 9.209 1.00 92.00 84 LYS A N 1
ATOM 689 C CA . LYS A 1 84 ? -3.089 -8.745 10.050 1.00 92.00 84 LYS A CA 1
ATOM 690 C C . LYS A 1 84 ? -2.632 -7.389 10.587 1.00 92.00 84 LYS A C 1
ATOM 692 O O . LYS A 1 84 ? -2.326 -7.274 11.778 1.00 92.00 84 LYS A O 1
ATOM 697 N N . ILE A 1 85 ? -2.648 -6.361 9.742 1.00 90.12 85 ILE A N 1
ATOM 698 C CA . ILE A 1 85 ? -2.325 -4.979 10.119 1.00 90.12 85 ILE A CA 1
ATOM 699 C C . ILE A 1 85 ? -3.394 -4.403 11.067 1.00 90.12 85 ILE A C 1
ATOM 701 O O . ILE A 1 85 ? -3.064 -3.821 12.107 1.00 90.12 85 ILE A O 1
ATOM 705 N N . ALA A 1 86 ? -4.675 -4.604 10.758 1.00 91.19 86 ALA A N 1
ATOM 706 C CA . ALA A 1 86 ? -5.798 -4.102 11.548 1.00 91.19 86 ALA A CA 1
ATOM 707 C C . ALA A 1 86 ? -5.854 -4.714 12.956 1.00 91.19 86 ALA A C 1
ATOM 709 O O . ALA A 1 86 ? -6.184 -4.020 13.913 1.00 91.19 86 ALA A O 1
ATOM 710 N N . SER A 1 87 ? -5.458 -5.980 13.125 1.00 91.31 87 SER A N 1
ATOM 711 C CA . SER A 1 87 ? -5.423 -6.646 14.439 1.00 91.31 87 SER A CA 1
ATOM 712 C C . SER A 1 87 ? -4.503 -5.963 15.462 1.00 91.31 87 SER A C 1
ATOM 714 O O . SER A 1 87 ? -4.673 -6.135 16.670 1.00 91.31 87 SER A O 1
ATOM 716 N N . GLN A 1 88 ? -3.550 -5.162 14.984 1.00 85.56 88 GLN A N 1
ATOM 717 C CA . GLN A 1 88 ? -2.557 -4.455 15.794 1.00 85.56 88 GLN A CA 1
ATOM 718 C C . GLN A 1 88 ? -2.797 -2.939 15.804 1.00 85.56 88 GLN A C 1
ATOM 720 O O . GLN A 1 88 ? -2.150 -2.209 16.558 1.00 85.56 88 GLN A O 1
ATOM 725 N N . THR A 1 89 ? -3.768 -2.460 15.026 1.00 83.81 89 THR A N 1
ATOM 726 C CA . THR A 1 89 ? -4.005 -1.039 14.776 1.00 83.81 89 THR A CA 1
ATOM 727 C C . THR A 1 89 ? -5.377 -0.622 15.306 1.00 83.81 89 THR A C 1
ATOM 729 O O . THR A 1 89 ? -6.388 -1.224 14.953 1.00 83.81 89 THR A O 1
ATOM 732 N N . PRO A 1 90 ? -5.471 0.430 16.141 1.00 86.12 90 PRO A N 1
ATOM 733 C CA . PRO A 1 90 ? -6.754 0.983 16.545 1.00 86.12 90 PRO A CA 1
ATOM 734 C C . PRO A 1 90 ? -7.550 1.414 15.314 1.00 86.12 90 PRO A C 1
ATOM 736 O O . PRO A 1 90 ? -7.001 2.074 14.432 1.00 86.12 90 PRO A O 1
ATOM 739 N N . LYS A 1 91 ? -8.851 1.104 15.278 1.00 87.00 91 LYS A N 1
ATOM 740 C CA . LYS A 1 91 ? -9.713 1.385 14.116 1.00 87.00 91 LYS A CA 1
ATOM 741 C C . LYS A 1 91 ? -9.620 2.843 13.636 1.00 87.00 91 LYS A C 1
ATOM 743 O O . LYS A 1 91 ? -9.570 3.101 12.442 1.00 87.00 91 LYS A O 1
ATOM 748 N N . GLU A 1 92 ? -9.494 3.791 14.564 1.00 86.38 92 GLU A N 1
ATOM 749 C CA . GLU A 1 92 ? -9.340 5.229 14.282 1.00 86.38 92 GLU A CA 1
ATOM 750 C C . GLU A 1 92 ? -8.064 5.618 13.510 1.00 86.38 92 GLU A C 1
ATOM 752 O O . GLU A 1 92 ? -7.976 6.724 12.977 1.00 86.38 92 GLU A O 1
ATOM 757 N N . HIS A 1 93 ? -7.053 4.750 13.466 1.00 85.06 93 HIS A N 1
ATOM 758 C CA . HIS A 1 93 ? -5.800 4.981 12.742 1.00 85.06 93 HIS A CA 1
ATOM 759 C C . HIS A 1 93 ? -5.742 4.232 11.408 1.00 85.06 93 HIS A C 1
ATOM 761 O O . HIS A 1 93 ? -4.892 4.559 10.578 1.00 85.06 93 HIS A O 1
ATOM 767 N N . MET A 1 94 ? -6.664 3.294 11.169 1.00 89.44 94 MET A N 1
ATOM 768 C CA . MET A 1 94 ? -6.661 2.448 9.978 1.00 89.44 94 MET A CA 1
ATOM 769 C C . MET A 1 94 ? -6.719 3.246 8.662 1.00 89.44 94 MET A C 1
ATOM 771 O O . MET A 1 94 ? -5.852 3.012 7.818 1.00 89.44 94 MET A O 1
ATOM 775 N N . PRO A 1 95 ? -7.599 4.260 8.486 1.00 90.94 95 PRO A N 1
ATOM 776 C CA . PRO A 1 95 ? -7.616 5.053 7.255 1.00 90.94 95 PRO A CA 1
ATOM 777 C C . PRO A 1 95 ? -6.270 5.703 6.928 1.00 90.94 95 PRO A C 1
ATOM 779 O O . PRO A 1 95 ? -5.783 5.646 5.801 1.00 90.94 95 PRO A O 1
ATOM 782 N N . GLY A 1 96 ? -5.650 6.330 7.935 1.00 85.25 96 GLY A N 1
ATOM 783 C CA . GLY A 1 96 ? -4.371 7.021 7.770 1.00 85.25 96 GLY A CA 1
ATOM 784 C C . GLY A 1 96 ? -3.222 6.056 7.492 1.00 85.25 96 GLY A C 1
ATOM 785 O O . GLY A 1 96 ? -2.312 6.387 6.735 1.00 85.25 96 GLY A O 1
ATOM 786 N N . MET A 1 97 ? -3.290 4.863 8.075 1.00 86.12 97 MET A N 1
ATOM 787 C CA . MET A 1 97 ? -2.306 3.808 7.896 1.00 86.12 97 MET A CA 1
ATOM 788 C C . MET A 1 97 ? -2.315 3.238 6.481 1.00 86.12 97 MET A C 1
ATOM 790 O O . MET A 1 97 ? -1.270 3.202 5.835 1.00 86.12 97 MET A O 1
ATOM 794 N N . VAL A 1 98 ? -3.482 2.833 5.978 1.00 91.81 98 VAL A N 1
ATOM 795 C CA . VAL A 1 98 ? -3.593 2.300 4.613 1.00 91.81 98 VAL A CA 1
ATOM 796 C C . VAL A 1 98 ? -3.168 3.359 3.596 1.00 91.81 98 VAL A C 1
ATOM 798 O O . VAL A 1 98 ? -2.415 3.067 2.670 1.00 91.81 98 VAL A O 1
ATOM 801 N N . GLN A 1 99 ? -3.578 4.612 3.801 1.00 89.69 99 GLN A N 1
ATOM 802 C CA . GLN A 1 99 ? -3.157 5.725 2.950 1.00 89.69 99 GLN A CA 1
ATOM 803 C C . GLN A 1 99 ? -1.634 5.916 2.944 1.00 89.69 99 GLN A C 1
ATOM 805 O O . GLN A 1 99 ? -1.037 6.158 1.895 1.00 89.69 99 GLN A O 1
ATOM 810 N N . TRP A 1 100 ? -0.977 5.764 4.095 1.00 88.31 100 TRP A N 1
ATOM 811 C CA . TRP A 1 100 ? 0.482 5.812 4.166 1.00 88.31 100 TRP A CA 1
ATOM 812 C C . TRP A 1 100 ? 1.142 4.649 3.409 1.00 88.31 100 TRP A C 1
ATOM 814 O O . TRP A 1 100 ? 2.076 4.890 2.643 1.00 88.31 100 TRP A O 1
ATOM 824 N N . ILE A 1 101 ? 0.627 3.422 3.553 1.00 91.25 101 ILE A N 1
ATOM 825 C CA . ILE A 1 101 ? 1.089 2.248 2.792 1.00 91.25 101 ILE A CA 1
ATOM 826 C C . ILE A 1 101 ? 0.966 2.516 1.289 1.00 91.25 101 ILE A C 1
ATOM 828 O O . ILE A 1 101 ? 1.959 2.433 0.572 1.00 91.25 101 ILE A O 1
ATOM 832 N N . SER A 1 102 ? -0.213 2.928 0.819 1.00 92.94 102 SER A N 1
ATOM 833 C CA . SER A 1 102 ? -0.462 3.241 -0.596 1.00 92.94 102 SER A CA 1
ATOM 834 C C . SER A 1 102 ? 0.502 4.308 -1.135 1.00 92.94 102 SER A C 1
ATOM 836 O O . SER A 1 102 ? 1.051 4.173 -2.233 1.00 92.94 102 SER A O 1
ATOM 838 N N . GLN A 1 103 ? 0.806 5.339 -0.337 1.00 90.06 103 GLN A N 1
ATOM 839 C CA . GLN A 1 103 ? 1.776 6.370 -0.708 1.00 90.06 103 GLN A CA 1
ATOM 840 C C . GLN A 1 103 ? 3.210 5.825 -0.820 1.00 90.06 103 GLN A C 1
ATOM 842 O O . GLN A 1 103 ? 3.953 6.247 -1.715 1.00 90.06 103 GLN A O 1
ATOM 847 N N . MET A 1 104 ? 3.610 4.905 0.061 1.00 88.56 104 MET A N 1
ATOM 848 C CA . MET A 1 104 ? 4.911 4.232 -0.017 1.00 88.56 104 MET A CA 1
ATOM 849 C C . MET A 1 104 ? 5.008 3.358 -1.269 1.00 88.56 104 MET A C 1
ATOM 851 O O . MET A 1 104 ? 5.970 3.495 -2.021 1.00 88.56 104 MET A O 1
ATOM 855 N N . LEU A 1 105 ? 3.982 2.553 -1.555 1.00 92.44 105 LEU A N 1
ATOM 856 C CA . LEU A 1 105 ? 3.908 1.712 -2.757 1.00 92.44 105 LEU A CA 1
ATOM 857 C C . LEU A 1 105 ? 3.948 2.535 -4.051 1.00 92.44 105 LEU A C 1
ATOM 859 O O . LEU A 1 105 ? 4.655 2.191 -5.000 1.00 92.44 105 LEU A O 1
ATOM 863 N N . THR A 1 106 ? 3.235 3.664 -4.075 1.00 92.06 106 THR A N 1
ATOM 864 C CA . THR A 1 106 ? 3.272 4.616 -5.194 1.00 92.06 106 THR A CA 1
ATOM 865 C C . THR A 1 106 ? 4.680 5.173 -5.391 1.00 92.06 106 THR A C 1
ATOM 867 O O . THR A 1 106 ? 5.160 5.280 -6.518 1.00 92.06 106 THR A O 1
ATOM 870 N N . THR A 1 107 ? 5.357 5.525 -4.296 1.00 90.62 107 THR A N 1
ATOM 871 C CA . THR A 1 107 ? 6.724 6.057 -4.348 1.00 90.62 107 THR A CA 1
ATOM 872 C C . THR A 1 107 ? 7.691 5.015 -4.900 1.00 90.62 107 THR A C 1
ATOM 874 O O . THR A 1 107 ? 8.458 5.337 -5.804 1.00 90.62 107 THR A O 1
ATOM 877 N N . GLU A 1 108 ? 7.611 3.771 -4.426 1.00 90.62 108 GLU A N 1
ATOM 878 C CA . GLU A 1 108 ? 8.444 2.674 -4.929 1.00 90.62 108 GLU A CA 1
ATOM 879 C C . GLU A 1 108 ? 8.202 2.416 -6.422 1.00 90.62 108 GLU A C 1
ATOM 881 O O . GLU A 1 108 ? 9.145 2.320 -7.208 1.00 90.62 108 GLU A O 1
ATOM 886 N N . LYS A 1 109 ? 6.933 2.404 -6.849 1.00 91.81 109 LYS A N 1
ATOM 887 C CA . LYS A 1 109 ? 6.564 2.194 -8.255 1.00 91.81 109 LYS A CA 1
ATOM 888 C C . LYS A 1 109 ? 7.192 3.258 -9.155 1.00 91.81 109 LYS A C 1
ATOM 890 O O . LYS A 1 109 ? 7.774 2.929 -10.186 1.00 91.81 109 LYS A O 1
ATOM 895 N N . LEU A 1 110 ? 7.138 4.525 -8.736 1.00 93.19 110 LEU A N 1
ATOM 896 C CA . LEU A 1 110 ? 7.756 5.637 -9.462 1.00 93.19 110 LEU A CA 1
ATOM 897 C C . LEU A 1 110 ? 9.283 5.511 -9.540 1.00 93.19 110 LEU A C 1
ATOM 899 O O . LEU A 1 110 ? 9.864 5.842 -10.573 1.00 93.19 110 LEU A O 1
ATOM 903 N N . VAL A 1 111 ? 9.940 5.036 -8.477 1.00 91.94 111 VAL A N 1
ATOM 904 C CA . VAL A 1 111 ? 11.390 4.778 -8.495 1.00 91.94 111 VAL A CA 1
ATOM 905 C C . VAL A 1 111 ? 11.721 3.713 -9.542 1.00 91.94 111 VAL A C 1
ATOM 907 O O . VAL A 1 111 ? 12.550 3.971 -10.416 1.00 91.94 111 VAL A O 1
ATOM 910 N N . GLY A 1 112 ? 11.012 2.581 -9.537 1.00 91.12 112 GLY A N 1
ATOM 911 C CA . GLY A 1 112 ? 11.211 1.516 -10.526 1.00 91.12 112 GLY A CA 1
ATOM 912 C C . GLY A 1 112 ? 10.949 1.967 -11.970 1.00 91.12 112 GLY A C 1
ATOM 913 O O . GLY A 1 112 ? 11.709 1.637 -12.883 1.00 91.12 112 GLY A O 1
ATOM 914 N N . GLU A 1 113 ? 9.918 2.785 -12.196 1.00 92.69 113 GLU A N 1
ATOM 915 C CA . GLU A 1 113 ? 9.625 3.364 -13.516 1.00 92.69 113 GLU A CA 1
ATOM 916 C C . GLU A 1 113 ? 10.745 4.294 -14.014 1.00 92.69 113 GLU A C 1
ATOM 918 O O . GLU A 1 113 ? 11.105 4.263 -15.197 1.00 92.69 113 GLU A O 1
ATOM 923 N N . ILE A 1 114 ? 11.333 5.104 -13.125 1.00 93.88 114 ILE A N 1
ATOM 924 C CA . ILE A 1 114 ? 12.469 5.980 -13.454 1.00 93.88 114 ILE A CA 1
ATOM 925 C C . ILE A 1 114 ? 13.701 5.151 -13.842 1.00 93.88 114 ILE A C 1
ATOM 927 O O . ILE A 1 114 ? 14.407 5.505 -14.797 1.00 93.88 114 ILE A O 1
ATOM 931 N N . GLU A 1 115 ? 13.964 4.054 -13.134 1.00 92.81 115 GLU A N 1
ATOM 932 C CA . GLU A 1 115 ? 15.085 3.154 -13.416 1.00 92.81 115 GLU A CA 1
ATOM 933 C C . GLU A 1 115 ? 14.932 2.436 -14.767 1.00 92.81 115 GLU A C 1
ATOM 935 O O . GLU A 1 115 ? 15.880 2.426 -15.568 1.00 92.81 115 GLU A O 1
ATOM 940 N N . ASP A 1 116 ? 13.740 1.909 -15.077 1.00 91.94 116 ASP A N 1
ATOM 941 C CA . ASP A 1 116 ? 13.450 1.287 -16.380 1.00 91.94 116 ASP A CA 1
ATOM 942 C C . ASP A 1 116 ? 13.594 2.298 -17.524 1.00 91.94 116 ASP A C 1
ATOM 944 O O . ASP A 1 116 ? 14.299 2.052 -18.512 1.00 91.94 116 ASP A O 1
ATOM 948 N N . ALA A 1 117 ? 12.985 3.479 -17.381 1.00 92.62 117 ALA A N 1
ATOM 949 C CA . ALA A 1 117 ? 13.053 4.529 -18.392 1.00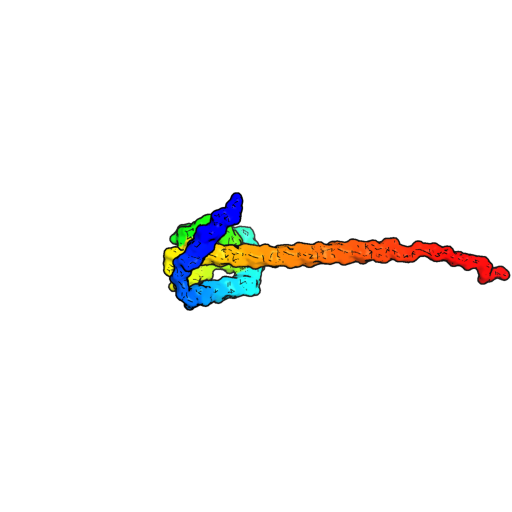 92.62 117 ALA A CA 1
ATOM 950 C C . ALA A 1 117 ? 14.504 4.956 -18.668 1.00 92.62 117 ALA A C 1
ATOM 952 O O . ALA A 1 117 ? 14.918 5.059 -19.829 1.00 92.62 117 ALA A O 1
ATOM 953 N N . SER A 1 118 ? 15.302 5.140 -17.615 1.00 92.62 118 SER A N 1
ATOM 954 C CA . SER A 1 118 ? 16.720 5.508 -17.721 1.00 92.62 118 SER A CA 1
ATOM 955 C C . SER A 1 118 ? 17.546 4.419 -18.412 1.00 92.62 118 SER A C 1
ATOM 957 O O . SER A 1 118 ? 18.388 4.716 -19.272 1.00 92.62 118 SER A O 1
ATOM 959 N N . SER A 1 119 ? 17.269 3.151 -18.105 1.00 92.31 119 SER A N 1
ATOM 960 C CA . SER A 1 119 ? 17.921 1.994 -18.730 1.00 92.31 119 SER A CA 1
ATOM 961 C C . SER A 1 119 ? 17.589 1.894 -20.220 1.00 92.31 119 SER A C 1
ATOM 963 O O . SER A 1 119 ? 18.477 1.719 -21.059 1.00 92.31 119 SER A O 1
ATOM 965 N N . ARG A 1 120 ? 16.321 2.092 -20.589 1.00 91.12 120 ARG A N 1
ATOM 966 C CA . ARG A 1 120 ? 15.862 2.073 -21.987 1.00 91.12 120 ARG A CA 1
ATOM 967 C C . ARG A 1 120 ? 16.449 3.213 -22.813 1.00 91.12 120 ARG A C 1
ATOM 969 O O . ARG A 1 120 ? 16.886 2.971 -23.938 1.00 91.12 120 ARG A O 1
ATOM 976 N N . ILE A 1 121 ? 16.515 4.428 -22.262 1.00 91.06 121 ILE A N 1
ATOM 977 C CA . ILE A 1 121 ? 17.175 5.572 -22.916 1.00 91.06 121 ILE A CA 1
ATOM 978 C C . ILE A 1 121 ? 18.655 5.261 -23.148 1.00 91.06 121 ILE A C 1
ATOM 980 O O . ILE A 1 121 ? 19.160 5.461 -24.254 1.00 91.06 121 ILE A O 1
ATOM 984 N N . SER A 1 122 ? 19.340 4.719 -22.140 1.00 88.88 122 SER A N 1
ATOM 985 C CA . SER A 1 122 ? 20.753 4.342 -22.247 1.00 88.88 122 SER A CA 1
ATOM 986 C C . SER A 1 122 ? 20.981 3.306 -23.353 1.00 88.88 122 SER A C 1
ATOM 988 O O . SER A 1 122 ? 21.856 3.490 -24.201 1.00 88.88 122 SER A O 1
ATOM 990 N N . ASN A 1 123 ? 20.139 2.271 -23.417 1.00 88.69 123 ASN A N 1
ATOM 991 C CA . ASN A 1 123 ? 20.189 1.244 -24.461 1.00 88.69 123 ASN A CA 1
ATOM 992 C C . ASN A 1 123 ? 19.930 1.809 -25.864 1.00 88.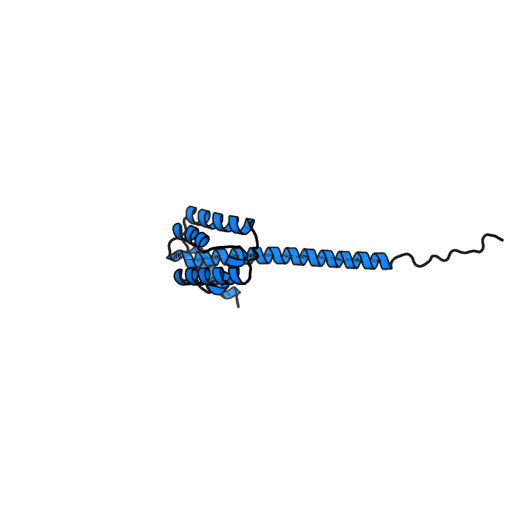69 123 ASN A C 1
ATOM 994 O O . ASN A 1 123 ? 20.613 1.435 -26.823 1.00 88.69 123 ASN A O 1
ATOM 998 N N . LEU A 1 124 ? 18.985 2.742 -25.999 1.00 90.81 124 LEU A N 1
ATOM 999 C CA . LEU A 1 124 ? 18.712 3.415 -27.268 1.00 90.81 124 LEU A CA 1
ATOM 1000 C C . LEU A 1 124 ? 19.913 4.256 -27.724 1.00 90.81 124 LEU A C 1
ATOM 1002 O O . LEU A 1 124 ? 20.320 4.168 -28.882 1.00 90.81 124 LEU A O 1
ATOM 1006 N N . VAL A 1 125 ? 20.526 5.023 -26.816 1.00 87.69 125 VAL A N 1
ATOM 1007 C CA . VAL A 1 125 ? 21.724 5.827 -27.113 1.00 87.69 125 VAL A CA 1
ATOM 1008 C C . VAL A 1 125 ? 22.894 4.940 -27.540 1.00 87.69 125 VAL A C 1
ATOM 1010 O O . VAL A 1 125 ? 23.589 5.272 -28.502 1.00 87.69 125 VAL A O 1
ATOM 1013 N N . LEU A 1 126 ? 23.112 3.809 -26.863 1.00 83.62 126 LEU A N 1
ATOM 1014 C CA . LEU A 1 126 ? 24.133 2.833 -27.256 1.00 83.62 126 LEU A CA 1
ATOM 1015 C C . LEU A 1 126 ? 23.856 2.266 -28.652 1.00 83.62 126 LEU A C 1
ATOM 1017 O O . LEU A 1 126 ? 24.758 2.242 -29.484 1.00 83.62 126 LEU A O 1
ATOM 1021 N N . SER A 1 127 ? 22.605 1.899 -28.935 1.00 83.00 127 SER A N 1
ATOM 1022 C CA . SER A 1 127 ? 22.196 1.364 -30.241 1.00 83.00 127 SER A CA 1
ATOM 1023 C C . SER A 1 127 ? 22.431 2.369 -31.375 1.00 83.00 127 SER A C 1
ATOM 1025 O O . SER A 1 127 ? 22.960 2.010 -32.427 1.00 83.00 127 SER A O 1
ATOM 1027 N N . ILE A 1 128 ? 22.118 3.650 -31.147 1.00 79.31 128 ILE A N 1
ATOM 1028 C CA . ILE A 1 128 ? 22.376 4.730 -32.112 1.00 79.31 128 ILE A CA 1
ATOM 1029 C C . ILE A 1 128 ? 23.883 4.924 -32.328 1.00 79.31 128 ILE A C 1
ATOM 1031 O O . ILE A 1 128 ? 24.313 5.065 -33.473 1.00 79.31 128 ILE A O 1
ATOM 1035 N N . LYS A 1 129 ? 24.697 4.899 -31.260 1.00 69.69 129 LYS A N 1
ATOM 1036 C CA . LYS A 1 129 ? 26.165 5.013 -31.357 1.00 69.69 129 LYS A CA 1
ATOM 1037 C C . LYS A 1 129 ? 26.785 3.854 -32.134 1.00 69.69 129 LYS A C 1
ATOM 1039 O O . LYS A 1 129 ? 27.651 4.090 -32.971 1.00 69.69 129 LYS A O 1
ATOM 1044 N N . SER A 1 130 ? 26.338 2.622 -31.897 1.00 61.62 130 SER A N 1
ATOM 1045 C CA . SER A 1 130 ? 26.782 1.452 -32.664 1.00 61.62 130 SER A CA 1
ATOM 1046 C C . SER A 1 130 ? 26.449 1.591 -34.150 1.00 61.62 130 SER A C 1
ATOM 1048 O O . SER A 1 130 ? 27.296 1.294 -34.988 1.00 61.62 130 SER A O 1
ATOM 1050 N N . TYR A 1 131 ? 25.267 2.117 -34.480 1.00 58.00 131 TYR A N 1
ATOM 1051 C CA . TYR A 1 131 ? 24.880 2.389 -35.864 1.00 58.00 131 TYR A CA 1
ATOM 1052 C C . TYR A 1 131 ? 25.757 3.477 -36.513 1.00 58.00 131 TYR A C 1
ATOM 1054 O O . TYR A 1 131 ? 26.277 3.280 -37.608 1.00 58.00 131 TYR A O 1
ATOM 1062 N N . THR A 1 132 ? 26.029 4.586 -35.814 1.00 58.06 132 THR A N 1
ATOM 1063 C CA . THR A 1 132 ? 26.905 5.656 -36.342 1.00 58.06 132 THR A CA 1
ATOM 1064 C C . THR A 1 132 ? 28.365 5.223 -36.482 1.00 58.06 132 THR A C 1
ATOM 1066 O O . THR A 1 132 ? 29.064 5.729 -37.354 1.00 58.06 132 THR A O 1
ATOM 1069 N N . HIS A 1 133 ? 28.841 4.287 -35.655 1.00 56.97 133 HIS A N 1
ATOM 1070 C CA . HIS A 1 133 ? 30.187 3.722 -35.787 1.00 56.97 133 HIS A CA 1
ATOM 1071 C C . HIS A 1 133 ? 30.286 2.719 -36.951 1.00 56.97 133 HIS A C 1
ATOM 1073 O O . HIS A 1 133 ? 31.341 2.611 -37.570 1.00 56.97 133 HIS A O 1
ATOM 1079 N N . MET A 1 134 ? 29.192 2.026 -37.297 1.00 56.88 134 MET A N 1
ATOM 1080 C CA . MET A 1 134 ? 29.117 1.173 -38.494 1.00 56.88 134 MET A CA 1
ATOM 1081 C C . MET A 1 134 ? 29.045 1.984 -39.799 1.00 56.88 134 MET A C 1
ATOM 1083 O O . MET A 1 134 ? 29.667 1.583 -40.780 1.00 56.88 134 MET A O 1
ATOM 1087 N N . ASP A 1 135 ? 28.386 3.147 -39.801 1.00 54.69 135 ASP A N 1
ATOM 1088 C CA . ASP A 1 135 ? 28.392 4.086 -40.942 1.00 54.69 135 ASP A CA 1
ATOM 1089 C C . ASP A 1 135 ? 29.744 4.814 -41.128 1.00 54.69 135 ASP A C 1
ATOM 1091 O O . ASP A 1 135 ? 29.970 5.461 -42.148 1.00 54.69 135 ASP A O 1
ATOM 1095 N N . GLN A 1 136 ? 30.674 4.676 -40.174 1.00 53.81 136 GLN A N 1
ATOM 1096 C CA . GLN A 1 136 ? 32.070 5.124 -40.278 1.00 53.81 136 GLN A CA 1
ATOM 1097 C C . GLN A 1 136 ? 33.030 4.007 -40.734 1.00 53.81 136 GLN A C 1
ATOM 1099 O O . GLN A 1 136 ? 34.243 4.115 -40.531 1.00 53.81 136 GLN A O 1
ATOM 1104 N N . ALA A 1 137 ? 32.536 2.931 -41.364 1.00 50.03 137 ALA A N 1
ATOM 1105 C CA . ALA A 1 137 ? 33.412 2.018 -42.100 1.00 50.03 137 ALA A CA 1
ATOM 1106 C C . ALA A 1 137 ? 34.212 2.834 -43.140 1.00 50.03 137 ALA A C 1
ATOM 1108 O O . ALA A 1 137 ? 33.610 3.620 -43.873 1.00 50.03 137 ALA A O 1
ATOM 1109 N N . PRO A 1 138 ? 35.553 2.712 -43.196 1.00 51.06 138 PRO A N 1
ATOM 1110 C CA . PRO A 1 138 ? 36.386 3.674 -43.904 1.00 51.06 138 PRO A CA 1
ATOM 1111 C C . PRO A 1 138 ? 35.987 3.745 -45.377 1.00 51.06 138 PRO A C 1
ATOM 1113 O O . PRO A 1 138 ? 36.042 2.742 -46.096 1.00 51.06 138 PRO A O 1
ATOM 1116 N N . GLU A 1 139 ? 35.600 4.943 -45.828 1.00 56.06 139 GLU A N 1
ATOM 1117 C CA . GLU A 1 139 ? 35.503 5.251 -47.249 1.00 56.06 139 GLU A CA 1
ATOM 1118 C C . GLU A 1 139 ? 36.802 4.794 -47.919 1.00 56.06 139 GLU A C 1
ATOM 1120 O O . GLU A 1 139 ? 37.904 5.143 -47.494 1.00 56.06 139 GLU A O 1
ATOM 1125 N N . LYS A 1 140 ? 36.642 3.950 -48.939 1.00 57.84 140 LYS A N 1
ATOM 1126 C CA . LYS A 1 140 ? 37.688 3.349 -49.768 1.00 57.84 140 LYS A CA 1
ATOM 1127 C C . LYS A 1 140 ? 38.890 4.289 -49.921 1.00 57.84 140 LYS A C 1
ATOM 1129 O O . LYS A 1 140 ? 38.831 5.271 -50.660 1.00 57.84 140 LYS A O 1
ATOM 1134 N N . VAL A 1 141 ? 39.999 3.959 -49.263 1.00 60.12 141 VAL A N 1
ATOM 1135 C CA . VAL A 1 141 ? 41.283 4.616 -49.516 1.00 60.12 141 VAL A CA 1
ATOM 1136 C C . VAL A 1 141 ? 41.642 4.354 -50.980 1.00 60.12 141 VAL A C 1
ATOM 1138 O O . VAL A 1 141 ? 41.651 3.204 -51.419 1.00 60.12 141 VAL A O 1
ATOM 1141 N N . LYS A 1 142 ? 41.912 5.412 -51.756 1.00 57.19 142 LYS A N 1
ATOM 1142 C CA . LYS A 1 142 ? 42.462 5.280 -53.112 1.00 57.19 142 LYS A CA 1
ATOM 1143 C C . LYS A 1 142 ? 43.824 4.590 -53.017 1.00 57.19 142 LYS A C 1
ATOM 1145 O O . LYS A 1 142 ? 44.819 5.227 -52.688 1.00 57.19 142 LYS A O 1
ATOM 1150 N N . THR A 1 143 ? 43.863 3.295 -53.298 1.00 60.91 143 THR A N 1
ATOM 1151 C CA . THR A 1 143 ? 45.110 2.582 -53.573 1.00 60.91 143 THR A CA 1
ATOM 1152 C C . THR A 1 143 ? 45.568 2.963 -54.977 1.00 60.91 143 THR A C 1
ATOM 1154 O O . THR A 1 143 ? 44.863 2.707 -55.952 1.00 60.91 143 THR A O 1
ATOM 1157 N N . ASP A 1 144 ? 46.726 3.612 -55.069 1.00 63.75 144 ASP A N 1
ATOM 1158 C CA . ASP A 1 144 ? 47.407 3.865 -56.337 1.00 63.75 144 ASP A CA 1
ATOM 1159 C C . ASP A 1 144 ? 47.919 2.530 -56.906 1.00 63.75 144 ASP A C 1
ATOM 1161 O O . ASP A 1 144 ? 48.669 1.810 -56.249 1.00 63.75 144 ASP A O 1
ATOM 1165 N N . VAL A 1 145 ? 47.456 2.172 -58.105 1.00 66.12 145 VAL A N 1
ATOM 1166 C CA . VAL A 1 145 ? 47.794 0.923 -58.811 1.00 66.12 145 VAL A CA 1
ATOM 1167 C C . VAL A 1 145 ? 48.967 1.088 -59.788 1.00 66.12 145 VAL A C 1
ATOM 1169 O O . VAL A 1 145 ? 49.230 0.188 -60.582 1.00 66.12 145 VAL A O 1
ATOM 1172 N N . HIS A 1 146 ? 49.718 2.191 -59.725 1.00 58.81 146 HIS A N 1
ATOM 1173 C CA . HIS A 1 146 ? 50.857 2.446 -60.615 1.00 58.81 146 HIS A CA 1
ATOM 1174 C C . HIS A 1 146 ? 52.240 2.205 -59.992 1.00 58.81 146 HIS A C 1
ATOM 1176 O O . HIS A 1 146 ? 53.178 2.956 -60.249 1.00 58.81 146 HIS A O 1
ATOM 1182 N N . THR A 1 147 ? 52.419 1.100 -59.265 1.00 53.25 147 THR A N 1
ATOM 1183 C CA . THR A 1 147 ? 53.768 0.626 -58.898 1.00 53.25 147 THR A CA 1
ATOM 1184 C C . THR A 1 147 ? 53.928 -0.845 -59.267 1.00 53.25 147 THR A C 1
ATOM 1186 O O . THR A 1 147 ? 53.933 -1.728 -58.414 1.00 53.25 147 THR A O 1
ATOM 1189 N N . GLY A 1 148 ? 53.998 -1.113 -60.571 1.00 53.97 148 GLY A N 1
ATOM 1190 C CA . GLY A 1 148 ? 54.172 -2.461 -61.109 1.00 53.97 148 GLY A CA 1
ATOM 1191 C C . GLY A 1 148 ? 54.001 -2.543 -62.625 1.00 53.97 148 GLY A C 1
ATOM 1192 O O . GLY A 1 148 ? 53.174 -3.321 -63.093 1.00 53.97 148 GLY A O 1
ATOM 1193 N N . LEU A 1 149 ? 54.753 -1.732 -63.376 1.00 44.81 149 LEU A N 1
ATOM 1194 C CA . LEU A 1 149 ? 55.120 -2.004 -64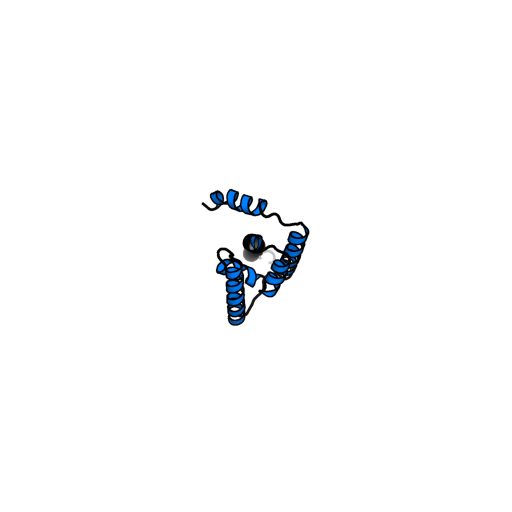.771 1.00 44.81 149 LEU A CA 1
ATOM 1195 C C . LEU A 1 149 ? 56.643 -1.972 -64.879 1.00 44.81 149 LEU A C 1
ATOM 1197 O O . LEU A 1 149 ? 57.232 -1.027 -64.307 1.00 44.81 149 LEU A O 1
#

Radius of gyration: 26.65 Å; chains: 1; bounding box: 71×36×84 Å